Protein AF-A0A1M6U2Y5-F1 (afdb_monomer_lite)

Sequence (137 aa):
MFKTLSLIFTLLLSSIVVNAQTSFKIESFETSLVTKKMLYDWFGKWDNIAQTDDDDTALVWTNRKVINEANETFTLIASSSETEEGLYGSVIVLTSKSQDALAFDSPYKEYLNEFLKTIARKKSNSKRFFREYQKIK

Structure (mmCIF, N/CA/C/O backbone):
data_AF-A0A1M6U2Y5-F1
#
_entry.id   AF-A0A1M6U2Y5-F1
#
loop_
_atom_site.group_PDB
_atom_site.id
_atom_site.type_symbol
_atom_site.label_atom_id
_atom_site.label_alt_id
_atom_site.label_comp_id
_atom_site.label_asym_id
_atom_site.label_entity_id
_atom_site.label_seq_id
_atom_site.pdbx_PDB_ins_code
_atom_site.Cartn_x
_atom_site.Cartn_y
_atom_site.Cartn_z
_atom_site.occupancy
_atom_site.B_iso_or_equiv
_atom_site.auth_seq_id
_atom_site.auth_comp_id
_atom_site.auth_asym_id
_atom_site.auth_atom_id
_atom_site.pdbx_PDB_model_num
ATOM 1 N N . MET A 1 1 ? -8.143 -27.233 -9.232 1.00 37.56 1 MET A N 1
ATOM 2 C CA . MET A 1 1 ? -9.529 -26.839 -8.899 1.00 37.56 1 MET A CA 1
ATOM 3 C C . MET A 1 1 ? -9.495 -25.728 -7.840 1.00 37.56 1 MET A C 1
ATOM 5 O O . MET A 1 1 ? -9.764 -25.993 -6.685 1.00 37.56 1 MET A O 1
ATOM 9 N N . PHE A 1 2 ? -9.093 -24.501 -8.217 1.00 38.84 2 PHE A N 1
ATOM 10 C CA . PHE A 1 2 ? -8.978 -23.331 -7.310 1.00 38.84 2 PHE A CA 1
ATOM 11 C C . PHE A 1 2 ? -9.352 -21.997 -8.000 1.00 38.84 2 PHE A C 1
ATOM 13 O O . PHE A 1 2 ? -8.948 -20.928 -7.561 1.00 38.84 2 PHE A O 1
ATOM 20 N N . LYS A 1 3 ? -10.100 -22.026 -9.113 1.00 35.38 3 LYS A N 1
ATOM 21 C CA . LYS A 1 3 ? -10.384 -20.803 -9.892 1.00 35.38 3 LYS A CA 1
ATOM 22 C C . LYS A 1 3 ? -11.522 -19.942 -9.322 1.00 35.38 3 LYS A C 1
ATOM 24 O O . LYS A 1 3 ? -11.552 -18.746 -9.577 1.00 35.38 3 LYS A O 1
ATOM 29 N N . THR A 1 4 ? -12.428 -20.508 -8.526 1.00 34.06 4 THR A N 1
ATOM 30 C CA . THR A 1 4 ? -13.655 -19.814 -8.095 1.00 34.06 4 THR A CA 1
ATOM 31 C C . THR A 1 4 ? -13.441 -18.843 -6.931 1.00 34.06 4 THR A C 1
ATOM 33 O O . THR A 1 4 ? -14.026 -17.767 -6.934 1.00 34.06 4 THR A O 1
ATOM 36 N N . LEU A 1 5 ? -12.572 -19.175 -5.967 1.00 41.28 5 LEU A N 1
ATOM 37 C CA . LEU A 1 5 ? -12.296 -18.300 -4.815 1.00 41.28 5 LEU A CA 1
ATOM 38 C C . LEU A 1 5 ? -11.472 -17.065 -5.221 1.00 41.28 5 LEU A C 1
ATOM 40 O O . LEU A 1 5 ? -11.715 -15.966 -4.733 1.00 41.28 5 LEU A O 1
ATOM 44 N N . SER A 1 6 ? -10.543 -17.250 -6.166 1.00 51.69 6 SER A N 1
ATOM 45 C CA . SER A 1 6 ? -9.700 -16.177 -6.699 1.00 51.69 6 SER A CA 1
ATOM 46 C C . SER A 1 6 ? -10.520 -15.131 -7.448 1.00 51.69 6 SER A C 1
ATOM 48 O O . SER A 1 6 ? -10.314 -13.949 -7.226 1.00 51.69 6 SER A O 1
ATOM 50 N N . LEU A 1 7 ? -11.469 -15.546 -8.295 1.00 50.59 7 LEU A N 1
ATOM 51 C CA . LEU A 1 7 ? -12.248 -14.612 -9.110 1.00 50.59 7 LEU A CA 1
ATOM 52 C C . LEU A 1 7 ? -13.193 -13.748 -8.260 1.00 50.59 7 LEU A C 1
ATOM 54 O O . LEU A 1 7 ? -13.321 -12.554 -8.508 1.00 50.59 7 LEU A O 1
ATOM 58 N N . ILE A 1 8 ? -13.816 -14.336 -7.230 1.00 53.97 8 ILE A N 1
ATOM 59 C CA . ILE A 1 8 ? -14.679 -13.603 -6.291 1.00 53.97 8 ILE A CA 1
ATOM 60 C C . ILE A 1 8 ? -13.857 -12.591 -5.495 1.00 53.97 8 ILE A C 1
ATOM 62 O O . ILE A 1 8 ? -14.282 -11.451 -5.357 1.00 53.97 8 ILE A O 1
ATOM 66 N N . PHE A 1 9 ? -12.673 -12.977 -5.011 1.00 54.72 9 PHE A N 1
ATOM 67 C CA . PHE A 1 9 ? -11.787 -12.056 -4.304 1.00 54.72 9 PHE A CA 1
ATOM 68 C C . PHE A 1 9 ? -11.313 -10.917 -5.214 1.00 54.72 9 PHE A C 1
ATOM 70 O O . PHE A 1 9 ? -11.339 -9.767 -4.796 1.00 54.72 9 PHE A O 1
ATOM 77 N N . THR A 1 10 ? -10.961 -11.206 -6.470 1.00 53.66 10 THR A N 1
ATOM 78 C CA . THR A 1 10 ? -10.583 -10.183 -7.455 1.00 53.66 10 THR A CA 1
ATOM 79 C C . THR A 1 10 ? -11.733 -9.220 -7.759 1.00 53.66 10 THR A C 1
ATOM 81 O O . THR A 1 10 ? -11.507 -8.017 -7.766 1.00 53.66 10 THR A O 1
ATOM 84 N N . LEU A 1 11 ? -12.964 -9.712 -7.943 1.00 54.06 11 LEU A N 1
ATOM 85 C CA . LEU A 1 11 ? -14.155 -8.876 -8.167 1.00 54.06 11 LEU A CA 1
ATOM 86 C C . LEU A 1 11 ? -14.543 -8.050 -6.930 1.00 54.06 11 LEU A C 1
ATOM 88 O O . LEU A 1 11 ? -14.978 -6.903 -7.038 1.00 54.06 11 LEU A O 1
ATOM 92 N N . LEU A 1 12 ? -14.390 -8.628 -5.738 1.00 56.56 12 LEU A N 1
ATOM 93 C CA . LEU A 1 12 ? -14.609 -7.919 -4.482 1.00 56.56 12 LEU A CA 1
ATOM 94 C C . LEU A 1 12 ? -13.567 -6.810 -4.326 1.00 56.56 12 LEU A C 1
ATOM 96 O O . LEU A 1 12 ? -13.900 -5.681 -4.000 1.00 56.56 12 LEU A O 1
ATOM 100 N N . LEU A 1 13 ? -12.304 -7.105 -4.616 1.00 58.47 13 LEU A N 1
ATOM 101 C CA . LEU A 1 13 ? -11.233 -6.136 -4.493 1.00 58.47 13 LEU A CA 1
ATOM 102 C C . LEU A 1 13 ? -11.328 -5.037 -5.557 1.00 58.47 13 LEU A C 1
ATOM 104 O O . LEU A 1 13 ? -11.098 -3.883 -5.224 1.00 58.47 13 LEU A O 1
ATOM 108 N N . SER A 1 14 ? -11.720 -5.353 -6.795 1.00 59.12 14 SER A N 1
ATOM 109 C CA . SER A 1 14 ? -11.941 -4.335 -7.827 1.00 59.12 14 SER A CA 1
ATOM 110 C C . SER A 1 14 ? -13.093 -3.402 -7.451 1.00 59.12 14 SER A C 1
ATOM 112 O O . SER A 1 14 ? -12.919 -2.189 -7.472 1.00 59.12 14 SER A O 1
ATOM 114 N N . SER A 1 15 ? -14.228 -3.935 -6.988 1.00 55.53 15 SER A N 1
ATOM 115 C CA . SER A 1 15 ? -15.341 -3.110 -6.489 1.00 55.5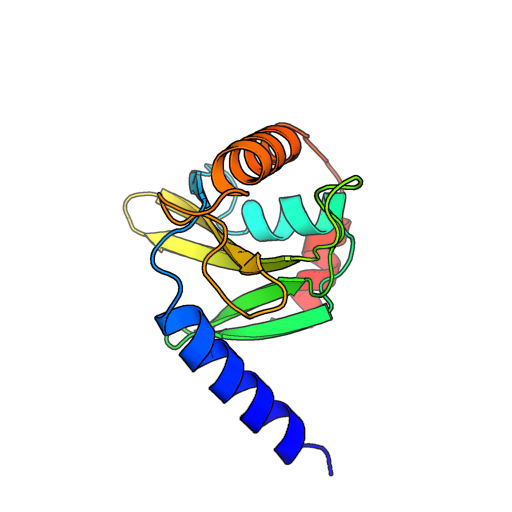3 15 SER A CA 1
ATOM 116 C C . SER A 1 15 ? -14.984 -2.305 -5.232 1.00 55.53 15 SER A C 1
ATOM 118 O O . SER A 1 15 ? -15.456 -1.183 -5.064 1.00 55.53 15 SER A O 1
ATOM 120 N N . ILE A 1 16 ? -14.112 -2.822 -4.365 1.00 57.06 16 ILE A N 1
ATOM 121 C CA . ILE A 1 16 ? -13.601 -2.097 -3.195 1.00 57.06 16 ILE A CA 1
ATOM 122 C C . ILE A 1 16 ? -12.628 -0.979 -3.606 1.00 57.06 16 ILE A C 1
ATOM 124 O O . ILE A 1 16 ? -12.731 0.128 -3.084 1.00 57.06 16 ILE A O 1
ATOM 128 N N . VAL A 1 17 ? -11.720 -1.226 -4.557 1.00 57.34 17 VAL A N 1
ATOM 129 C CA . VAL A 1 17 ? -10.807 -0.202 -5.100 1.00 57.34 17 VAL A CA 1
ATOM 130 C C . VAL A 1 17 ? -11.594 0.910 -5.794 1.00 57.34 17 VAL A C 1
ATOM 132 O O . VAL A 1 17 ? -11.255 2.074 -5.616 1.00 57.34 17 VAL A O 1
ATOM 135 N N . VAL A 1 18 ? -12.694 0.587 -6.483 1.00 55.47 18 VAL A N 1
ATOM 136 C CA . VAL A 1 18 ? -13.615 1.581 -7.071 1.00 55.47 18 VAL A CA 1
ATOM 137 C C . VAL A 1 18 ? -14.230 2.513 -6.012 1.00 55.47 18 VAL A C 1
ATOM 139 O O . VAL A 1 18 ? -14.547 3.658 -6.322 1.00 55.47 18 VAL A O 1
ATOM 142 N N . ASN A 1 19 ? -14.366 2.071 -4.757 1.00 53.97 19 ASN A N 1
ATOM 143 C CA . ASN A 1 19 ? -14.894 2.899 -3.667 1.00 53.97 19 ASN A CA 1
ATOM 144 C C . ASN A 1 19 ? -13.820 3.707 -2.920 1.00 53.97 19 ASN A C 1
ATOM 146 O O . ASN A 1 19 ? -14.168 4.603 -2.147 1.00 53.97 19 ASN A O 1
ATOM 150 N N . ALA A 1 20 ? -12.534 3.409 -3.121 1.00 65.50 20 ALA A N 1
ATOM 151 C CA . ALA A 1 20 ? -11.449 4.198 -2.556 1.00 65.50 20 ALA A CA 1
ATOM 152 C C . ALA A 1 20 ? -11.275 5.482 -3.370 1.00 65.50 20 ALA A C 1
ATOM 154 O O . ALA A 1 20 ? -10.896 5.454 -4.539 1.00 65.50 20 ALA A O 1
ATOM 155 N N . GLN A 1 21 ? -11.552 6.621 -2.745 1.00 77.12 21 GLN A N 1
ATOM 156 C CA . GLN A 1 21 ? -11.513 7.920 -3.419 1.00 77.12 21 GLN A CA 1
ATOM 157 C C . GLN A 1 21 ? -10.163 8.612 -3.226 1.00 77.12 21 GLN A C 1
ATOM 159 O O . GLN A 1 21 ? -9.809 9.522 -3.977 1.00 77.12 21 GLN A O 1
ATOM 164 N N . THR A 1 22 ? -9.392 8.185 -2.225 1.00 92.06 22 THR A N 1
ATOM 165 C CA . THR A 1 22 ? -8.121 8.797 -1.860 1.00 92.06 22 THR A CA 1
ATOM 166 C C . THR A 1 22 ? -6.974 7.790 -1.839 1.00 92.06 22 THR A C 1
ATOM 168 O O . THR A 1 22 ? -7.131 6.603 -1.558 1.00 92.06 22 THR A O 1
ATOM 171 N N . SER A 1 23 ? -5.780 8.278 -2.174 1.00 92.88 23 SER A N 1
ATOM 172 C CA . SER A 1 23 ? -4.543 7.501 -2.138 1.00 92.88 23 SER A CA 1
ATOM 173 C C . SER A 1 23 ? -3.380 8.368 -1.678 1.00 92.88 23 SER A C 1
ATOM 175 O O . SER A 1 23 ? -3.331 9.574 -1.929 1.00 92.88 23 SER A O 1
ATOM 177 N N . PHE A 1 24 ? -2.418 7.737 -1.015 1.00 96.38 24 PHE A N 1
ATOM 178 C CA . PHE A 1 24 ? -1.118 8.326 -0.740 1.00 96.38 24 PHE A CA 1
ATOM 179 C C . PHE A 1 24 ? -0.208 8.107 -1.949 1.00 96.38 24 PHE A C 1
ATOM 181 O O . PHE A 1 24 ? -0.026 6.965 -2.369 1.00 96.38 24 PHE A O 1
ATOM 188 N N . LYS A 1 25 ? 0.362 9.176 -2.512 1.00 94.94 25 LYS A N 1
ATOM 189 C CA . LYS A 1 25 ? 1.176 9.120 -3.735 1.00 94.94 25 LYS A CA 1
ATOM 190 C C . LYS A 1 25 ? 2.605 9.582 -3.474 1.00 94.94 25 LYS A C 1
ATOM 192 O O . LYS A 1 25 ? 2.825 10.540 -2.735 1.00 94.94 25 LYS A O 1
ATOM 197 N N . ILE A 1 26 ? 3.561 8.905 -4.101 1.00 94.50 26 ILE A N 1
ATOM 198 C CA . ILE A 1 26 ? 4.984 9.244 -4.071 1.00 94.50 26 ILE A CA 1
ATOM 199 C C . ILE A 1 26 ? 5.507 9.253 -5.503 1.00 94.50 26 ILE A C 1
ATOM 201 O O . ILE A 1 26 ? 5.369 8.257 -6.211 1.00 94.50 26 ILE A O 1
ATOM 205 N N . GLU A 1 27 ? 6.152 10.346 -5.892 1.00 94.19 27 GLU A N 1
ATOM 206 C CA . GLU A 1 27 ? 6.984 10.410 -7.092 1.00 94.19 27 GLU A CA 1
ATOM 207 C C . GLU A 1 27 ? 8.369 9.808 -6.818 1.00 94.19 27 GLU A C 1
ATOM 209 O O . GLU A 1 27 ? 8.957 10.011 -5.751 1.00 94.19 27 GLU A O 1
ATOM 214 N N . SER A 1 28 ? 8.904 9.061 -7.779 1.00 92.12 28 SER A N 1
ATOM 215 C CA . SER A 1 28 ? 10.232 8.464 -7.714 1.00 92.12 28 SER A CA 1
ATOM 216 C C . SER A 1 28 ? 11.004 8.702 -9.004 1.00 92.12 28 SER A C 1
ATOM 218 O O . SER A 1 28 ? 10.476 8.548 -10.096 1.00 92.12 28 SER A O 1
ATOM 220 N N . PHE A 1 29 ? 12.299 8.976 -8.871 1.00 89.62 29 PHE A N 1
ATOM 221 C CA . PHE A 1 29 ? 13.217 9.059 -10.008 1.00 89.62 29 PHE A CA 1
ATOM 222 C C . PHE A 1 29 ? 13.857 7.708 -10.367 1.00 89.62 29 PHE A C 1
ATOM 224 O O . PHE A 1 29 ? 14.557 7.610 -11.369 1.00 89.62 29 PHE A O 1
ATOM 231 N N . GLU A 1 30 ? 13.660 6.669 -9.545 1.00 89.25 30 GLU A N 1
ATOM 232 C CA . GLU A 1 30 ? 14.315 5.365 -9.723 1.00 89.25 30 GLU A CA 1
ATOM 233 C C . GLU A 1 30 ? 13.350 4.275 -10.200 1.00 89.25 30 GLU A C 1
ATOM 235 O O . GLU A 1 30 ? 13.724 3.435 -11.017 1.00 89.25 30 GLU A O 1
ATOM 240 N N . THR A 1 31 ? 12.128 4.227 -9.656 1.00 91.38 31 THR A N 1
ATOM 241 C CA . THR A 1 31 ? 11.156 3.174 -9.985 1.00 91.38 31 THR A CA 1
ATOM 242 C C . THR A 1 31 ? 9.729 3.525 -9.556 1.00 91.38 31 THR A C 1
ATOM 244 O O . THR A 1 31 ? 9.497 3.993 -8.442 1.00 91.38 31 THR A O 1
ATOM 247 N N . SER A 1 32 ? 8.744 3.181 -10.388 1.00 93.44 32 SER A N 1
ATOM 248 C CA . SER A 1 32 ? 7.311 3.249 -10.052 1.00 93.44 32 SER A CA 1
ATOM 249 C C . SER A 1 32 ? 6.895 2.258 -8.955 1.00 93.44 32 SER A C 1
ATOM 251 O O . SER A 1 32 ? 5.838 2.384 -8.335 1.00 93.44 32 SER A O 1
ATOM 253 N N . LEU A 1 33 ? 7.748 1.275 -8.641 1.00 94.44 33 LEU A N 1
ATOM 254 C CA . LEU A 1 33 ? 7.518 0.273 -7.596 1.00 94.44 33 LEU A CA 1
ATOM 255 C C . LEU A 1 33 ? 7.823 0.802 -6.180 1.00 94.44 33 LEU A C 1
ATOM 257 O O . LEU A 1 33 ? 7.876 0.016 -5.231 1.00 94.44 33 LEU A O 1
ATOM 261 N N . VAL A 1 34 ? 8.054 2.109 -6.011 1.00 94.88 34 VAL A N 1
ATOM 262 C CA . VAL A 1 34 ? 8.509 2.715 -4.749 1.00 94.88 34 VAL A CA 1
ATOM 263 C C . VAL A 1 34 ? 7.595 2.391 -3.559 1.00 94.88 34 VAL A C 1
ATOM 265 O O . VAL A 1 34 ? 8.091 1.984 -2.507 1.00 94.88 34 VAL A O 1
ATOM 268 N N . THR A 1 35 ? 6.270 2.475 -3.714 1.00 96.19 35 THR A N 1
ATOM 269 C CA . THR A 1 35 ? 5.311 2.181 -2.632 1.00 96.19 35 THR A CA 1
ATOM 270 C C . THR A 1 35 ? 5.201 0.685 -2.349 1.00 96.19 35 THR A C 1
ATOM 272 O O . THR A 1 35 ? 5.188 0.281 -1.185 1.00 96.19 35 THR A O 1
ATOM 275 N N . LYS A 1 36 ? 5.218 -0.151 -3.395 1.00 96.00 36 LYS A N 1
ATOM 276 C CA . LYS A 1 36 ? 5.273 -1.619 -3.292 1.00 96.00 36 LYS A CA 1
ATOM 277 C C . LYS A 1 36 ? 6.505 -2.062 -2.489 1.00 96.00 36 LYS A C 1
ATOM 279 O O . LYS A 1 36 ? 6.390 -2.853 -1.552 1.00 96.00 36 LYS A O 1
ATOM 284 N N . LYS A 1 37 ? 7.676 -1.497 -2.802 1.00 96.25 37 LYS A N 1
ATOM 285 C CA . LYS A 1 37 ? 8.934 -1.767 -2.093 1.00 96.25 37 LYS A CA 1
ATOM 286 C C . LYS A 1 37 ? 8.899 -1.278 -0.648 1.00 96.25 37 LYS A C 1
ATOM 288 O O . LYS A 1 37 ? 9.292 -2.019 0.246 1.00 96.25 37 LYS A O 1
ATOM 293 N N . MET A 1 38 ? 8.432 -0.054 -0.422 1.00 96.12 38 MET A N 1
ATOM 294 C CA . MET A 1 38 ? 8.314 0.548 0.908 1.00 96.12 38 MET A CA 1
ATOM 295 C C . MET A 1 38 ? 7.454 -0.309 1.847 1.00 96.12 38 MET A C 1
ATOM 297 O O . MET A 1 38 ? 7.871 -0.600 2.967 1.00 96.12 38 MET A O 1
ATOM 301 N N . LEU A 1 39 ? 6.281 -0.759 1.386 1.00 97.81 39 LEU A N 1
ATOM 302 C CA . LEU A 1 39 ? 5.419 -1.644 2.171 1.00 97.81 39 LEU A CA 1
ATOM 303 C C . LEU A 1 39 ? 6.045 -3.024 2.376 1.00 97.81 39 LEU A C 1
ATOM 305 O O . LEU A 1 39 ? 5.934 -3.571 3.470 1.00 97.81 39 LEU A O 1
ATOM 309 N N . TYR A 1 40 ? 6.755 -3.561 1.380 1.00 97.62 40 TYR A N 1
ATOM 310 C CA . TYR A 1 40 ? 7.487 -4.817 1.536 1.00 97.62 40 TYR A CA 1
ATOM 311 C C . TYR A 1 40 ? 8.595 -4.725 2.590 1.00 97.62 40 TYR A C 1
ATOM 313 O O . TYR A 1 40 ? 8.748 -5.620 3.416 1.00 97.62 40 TYR A O 1
ATOM 321 N N . ASP A 1 41 ? 9.386 -3.654 2.572 1.00 96.44 41 ASP A N 1
ATOM 322 C CA . ASP A 1 41 ? 10.474 -3.467 3.531 1.00 96.44 41 ASP A CA 1
ATOM 323 C C . ASP A 1 41 ? 9.946 -3.316 4.969 1.00 96.44 41 ASP A C 1
ATOM 325 O O . ASP A 1 41 ? 10.648 -3.671 5.915 1.00 96.44 41 ASP A O 1
ATOM 329 N N . TRP A 1 42 ? 8.710 -2.830 5.135 1.00 97.19 42 TRP A N 1
ATOM 330 C CA . TRP A 1 42 ? 8.076 -2.668 6.442 1.00 97.19 42 TRP A CA 1
ATOM 331 C C . TRP A 1 42 ? 7.305 -3.907 6.919 1.00 97.19 42 TRP A C 1
ATOM 333 O O . TRP A 1 42 ? 7.517 -4.377 8.034 1.00 97.19 42 TRP A O 1
ATOM 343 N N . PHE A 1 43 ? 6.399 -4.433 6.094 1.00 97.25 43 PHE A N 1
ATOM 344 C CA . PHE A 1 43 ? 5.484 -5.522 6.456 1.00 97.25 43 PHE A CA 1
ATOM 345 C C . PHE A 1 43 ? 5.937 -6.901 5.966 1.00 97.25 43 PHE A C 1
ATOM 347 O O . PHE A 1 43 ? 5.338 -7.907 6.340 1.00 97.25 43 PHE A O 1
ATOM 354 N N . GLY A 1 44 ? 6.969 -6.974 5.129 1.00 97.12 44 GLY A N 1
ATOM 355 C CA . GLY A 1 44 ? 7.352 -8.198 4.436 1.00 97.12 44 GLY A CA 1
ATOM 356 C C . GLY A 1 44 ? 6.494 -8.467 3.200 1.00 97.12 44 GLY A C 1
ATOM 357 O O . GLY A 1 44 ? 5.872 -7.569 2.630 1.00 97.12 44 GLY A O 1
ATOM 358 N N . LYS A 1 45 ? 6.484 -9.723 2.749 1.00 97.50 45 LYS A N 1
ATOM 359 C CA . LYS A 1 45 ? 5.773 -10.129 1.531 1.00 97.50 45 LYS A CA 1
ATOM 360 C C . LYS A 1 45 ? 4.269 -9.843 1.650 1.00 97.50 45 LYS A C 1
ATOM 362 O O . LYS A 1 45 ? 3.685 -10.023 2.715 1.00 97.50 45 LYS A O 1
ATOM 367 N N . TRP A 1 46 ? 3.676 -9.363 0.560 1.00 97.69 46 TRP A N 1
ATOM 368 C CA . TRP A 1 46 ? 2.230 -9.158 0.439 1.00 97.69 46 TRP A CA 1
ATOM 369 C C . TRP A 1 46 ? 1.474 -10.480 0.610 1.00 97.69 46 TRP A C 1
ATOM 371 O O . TRP A 1 46 ? 2.027 -11.557 0.372 1.00 97.69 46 TRP A O 1
ATOM 381 N N . ASP A 1 47 ? 0.202 -10.389 0.994 1.00 97.00 47 ASP A N 1
ATOM 382 C CA . ASP A 1 47 ? -0.657 -11.560 1.185 1.00 97.00 47 ASP A CA 1
ATOM 383 C C . ASP A 1 47 ? -1.340 -11.964 -0.126 1.00 97.00 47 ASP A C 1
ATOM 385 O O . ASP A 1 47 ? -1.511 -13.148 -0.397 1.00 97.00 47 ASP A O 1
ATOM 389 N N . ASN A 1 48 ? -1.719 -10.976 -0.945 1.00 93.62 48 ASN A N 1
ATOM 390 C CA . ASN A 1 48 ? -2.431 -11.182 -2.204 1.00 93.62 48 ASN A CA 1
ATOM 391 C C . ASN A 1 48 ? -1.941 -10.224 -3.296 1.00 93.62 48 ASN A C 1
ATOM 393 O O . ASN A 1 48 ? -1.271 -9.225 -3.023 1.00 93.62 48 ASN A O 1
ATOM 397 N N . ILE A 1 49 ? -2.306 -10.540 -4.536 1.00 91.62 49 ILE A N 1
ATOM 398 C CA . ILE A 1 49 ? -2.114 -9.679 -5.703 1.00 91.62 49 ILE A CA 1
ATOM 399 C C . ILE A 1 49 ? -3.471 -9.319 -6.301 1.00 91.62 49 ILE A C 1
ATOM 401 O O . ILE A 1 49 ? -4.424 -10.095 -6.203 1.00 91.62 49 ILE A O 1
ATOM 405 N N . ALA A 1 50 ? -3.539 -8.157 -6.933 1.00 85.06 50 ALA A N 1
ATOM 406 C CA . ALA A 1 50 ? -4.693 -7.700 -7.683 1.00 85.06 50 ALA A CA 1
ATOM 407 C C . ALA A 1 50 ? -4.234 -7.241 -9.060 1.00 85.06 50 ALA A C 1
ATOM 409 O O . ALA A 1 50 ? -3.279 -6.476 -9.150 1.00 85.06 50 ALA A O 1
ATOM 410 N N . GLN A 1 51 ? -4.902 -7.710 -10.109 1.00 76.94 51 GLN A N 1
ATOM 411 C CA . GLN A 1 51 ? -4.686 -7.177 -11.448 1.00 76.94 51 GLN A CA 1
ATOM 412 C C . GLN A 1 51 ? -5.592 -5.967 -11.639 1.00 76.94 51 GLN A C 1
ATOM 414 O O . GLN A 1 51 ? -6.777 -6.031 -11.297 1.00 76.94 51 GLN A O 1
ATOM 419 N N . THR A 1 52 ? -5.025 -4.871 -12.130 1.00 66.69 52 THR A N 1
ATOM 420 C CA . THR A 1 52 ? -5.793 -3.728 -12.625 1.00 66.69 52 THR A CA 1
ATOM 421 C C . THR A 1 52 ? -6.020 -3.874 -14.128 1.00 66.69 52 THR A C 1
ATOM 423 O O . THR A 1 52 ? -5.363 -4.679 -14.788 1.00 66.69 52 THR A O 1
ATOM 426 N N . ASP A 1 53 ? -6.960 -3.102 -14.675 1.00 59.84 53 ASP A N 1
ATOM 427 C CA . ASP A 1 53 ? -7.295 -3.145 -16.106 1.00 59.84 53 ASP A CA 1
ATOM 428 C C . ASP A 1 53 ? -6.112 -2.741 -17.015 1.00 59.84 53 ASP A C 1
ATOM 430 O O . ASP A 1 53 ? -6.077 -3.126 -18.182 1.00 59.84 53 ASP A O 1
ATOM 434 N N . ASP A 1 54 ? -5.111 -2.048 -16.462 1.00 61.12 54 ASP A N 1
ATOM 435 C CA . ASP A 1 54 ? -3.881 -1.630 -17.150 1.00 61.12 54 ASP A CA 1
ATOM 436 C C . ASP A 1 54 ? -2.738 -2.665 -17.052 1.00 61.12 54 ASP A C 1
ATOM 438 O O . ASP A 1 54 ? -1.580 -2.339 -17.314 1.00 61.12 54 ASP A O 1
ATOM 442 N N . ASP A 1 55 ? -3.037 -3.902 -16.636 1.00 57.06 55 ASP A N 1
ATOM 443 C CA . ASP A 1 55 ? -2.058 -4.988 -16.443 1.00 57.06 55 ASP A CA 1
ATOM 444 C C . ASP A 1 55 ? -0.968 -4.650 -15.392 1.00 57.06 55 ASP A C 1
ATOM 446 O O . ASP A 1 55 ? 0.090 -5.285 -15.325 1.00 57.06 55 ASP A O 1
ATOM 450 N N . ASP A 1 56 ? -1.221 -3.653 -14.525 1.00 75.19 56 ASP A N 1
ATOM 451 C CA . ASP A 1 56 ? -0.384 -3.396 -13.354 1.00 75.19 56 ASP A CA 1
ATOM 452 C C . ASP A 1 56 ? -0.808 -4.307 -12.200 1.00 75.19 56 ASP A C 1
ATOM 454 O O . ASP A 1 56 ? -1.946 -4.317 -11.721 1.00 75.19 56 ASP A O 1
ATOM 458 N N . THR A 1 57 ? 0.159 -5.068 -11.700 1.00 88.50 57 THR A N 1
ATOM 459 C CA . THR A 1 57 ? -0.048 -5.918 -10.534 1.0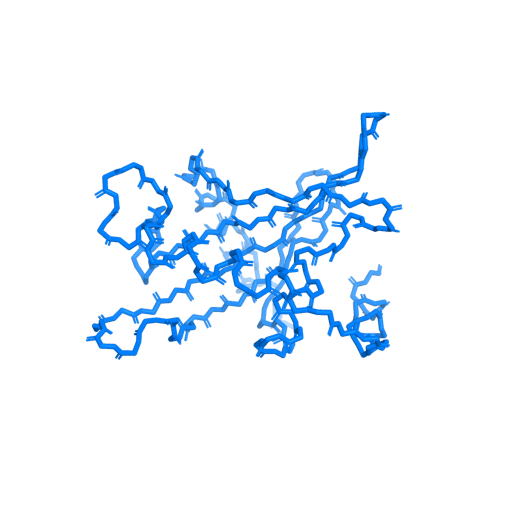0 88.50 57 THR A CA 1
ATOM 460 C C . THR A 1 57 ? 0.044 -5.077 -9.267 1.00 88.50 57 THR A C 1
ATOM 462 O O . THR A 1 57 ? 1.137 -4.732 -8.798 1.00 88.50 57 THR A O 1
ATOM 465 N N . ALA A 1 58 ? -1.104 -4.785 -8.666 1.00 92.38 58 ALA A N 1
ATOM 466 C CA . ALA A 1 58 ? -1.176 -4.214 -7.333 1.00 92.38 58 ALA A CA 1
ATOM 467 C C . ALA A 1 58 ? -0.906 -5.282 -6.260 1.00 92.38 58 ALA A C 1
ATOM 469 O O . ALA A 1 58 ? -1.293 -6.449 -6.374 1.00 92.38 58 ALA A O 1
ATOM 470 N N . LEU A 1 59 ? -0.223 -4.875 -5.191 1.00 95.50 59 LEU A N 1
ATOM 471 C CA . LEU A 1 59 ? 0.170 -5.746 -4.082 1.00 95.50 59 LEU A CA 1
ATOM 472 C C . LEU A 1 59 ? -0.657 -5.421 -2.844 1.00 95.50 59 LEU A C 1
ATOM 474 O O . LEU A 1 59 ? -0.830 -4.249 -2.511 1.00 95.50 59 LEU A O 1
ATOM 478 N N . VAL A 1 60 ? -1.147 -6.454 -2.158 1.00 96.62 60 VAL A N 1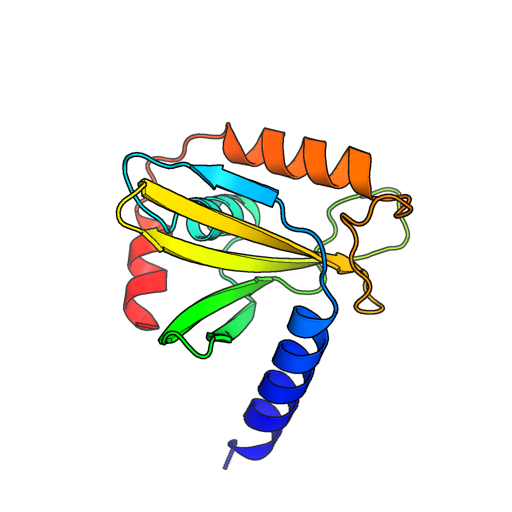
ATOM 479 C CA . VAL A 1 60 ? -2.148 -6.313 -1.096 1.00 96.62 60 VAL A CA 1
ATOM 480 C C . VAL A 1 60 ? -1.637 -6.898 0.217 1.00 96.62 60 VAL A C 1
ATOM 482 O O . VAL A 1 60 ? -1.328 -8.087 0.310 1.00 96.62 60 VAL A O 1
ATOM 485 N N . TRP A 1 61 ? -1.609 -6.070 1.258 1.00 98.19 61 TRP A N 1
ATOM 486 C CA . TRP A 1 61 ? -1.347 -6.461 2.643 1.00 98.19 61 TRP A CA 1
ATOM 487 C C . TRP A 1 61 ? -2.635 -6.314 3.444 1.00 98.19 61 TRP A C 1
ATOM 489 O O . TRP A 1 61 ? -3.135 -5.208 3.606 1.00 98.19 61 TRP A O 1
ATOM 499 N N . THR A 1 62 ? -3.157 -7.416 3.958 1.00 97.06 62 THR A N 1
ATOM 500 C CA . THR A 1 62 ? -4.411 -7.492 4.713 1.00 97.06 62 THR A CA 1
ATOM 501 C C . THR A 1 62 ? -4.154 -7.564 6.217 1.00 97.06 62 THR A C 1
ATOM 503 O O . THR A 1 62 ? -3.083 -7.984 6.666 1.00 97.06 62 THR A O 1
ATOM 506 N N . ASN A 1 63 ? -5.151 -7.162 7.011 1.00 96.88 63 ASN A N 1
ATOM 507 C CA . ASN A 1 63 ? -5.163 -7.305 8.471 1.00 96.88 63 ASN A CA 1
ATOM 508 C C . ASN A 1 63 ? -3.920 -6.716 9.171 1.00 96.88 63 ASN A C 1
ATOM 510 O O . ASN A 1 63 ? -3.417 -7.269 10.152 1.00 96.88 63 ASN A O 1
ATOM 514 N N . ARG A 1 64 ? -3.384 -5.595 8.670 1.00 98.00 64 ARG A N 1
ATOM 515 C CA . ARG A 1 64 ? -2.203 -4.951 9.258 1.00 98.00 64 ARG A CA 1
ATOM 516 C C . ARG A 1 64 ? -2.596 -4.088 10.447 1.00 98.00 64 ARG A C 1
ATOM 518 O O . ARG A 1 64 ? -3.395 -3.159 10.331 1.00 98.00 64 ARG A O 1
ATOM 525 N N . LYS A 1 65 ? -1.988 -4.376 11.598 1.00 96.81 65 LYS A N 1
ATOM 526 C CA . LYS A 1 65 ? -2.063 -3.531 12.789 1.00 96.81 65 LYS A CA 1
ATOM 527 C C . LYS A 1 65 ? -1.097 -2.357 12.629 1.00 96.81 65 LYS A C 1
ATOM 529 O O . LYS A 1 65 ? 0.089 -2.488 12.906 1.00 96.81 65 LYS A O 1
ATOM 534 N N . VAL A 1 66 ? -1.597 -1.244 12.096 1.00 96.75 66 VAL A N 1
ATOM 535 C CA . VAL A 1 66 ? -0.796 -0.020 11.894 1.00 96.75 66 VAL A CA 1
ATOM 536 C C . VAL A 1 66 ? -0.843 0.880 13.128 1.00 96.75 66 VAL A C 1
ATOM 538 O O . VAL A 1 66 ? 0.167 1.460 13.505 1.00 96.75 66 VAL A O 1
ATOM 541 N N . ILE A 1 67 ? -2.012 0.958 13.768 1.00 95.56 67 ILE A N 1
ATOM 542 C CA . ILE A 1 67 ? -2.261 1.735 14.984 1.00 95.56 67 ILE A CA 1
ATOM 543 C C . ILE A 1 67 ? -2.466 0.730 16.114 1.00 95.56 67 ILE A C 1
ATOM 545 O O . ILE A 1 67 ? -3.439 -0.027 16.089 1.00 95.56 67 ILE A O 1
ATOM 549 N N . ASN A 1 68 ? -1.540 0.668 17.069 1.00 90.38 68 ASN A N 1
ATOM 550 C CA . ASN A 1 68 ? -1.544 -0.379 18.095 1.00 90.38 68 ASN A CA 1
ATOM 551 C C . ASN A 1 68 ? -2.737 -0.246 19.049 1.00 90.38 68 ASN A C 1
ATOM 553 O O . ASN A 1 68 ? -3.339 -1.247 19.433 1.00 90.38 68 ASN A O 1
ATOM 557 N N . GLU A 1 69 ? -3.095 0.990 19.383 1.00 91.75 69 GLU A N 1
ATOM 558 C CA . GLU A 1 69 ? -4.106 1.345 20.376 1.00 91.75 69 GLU A CA 1
ATOM 559 C C . GLU A 1 69 ? -5.536 1.260 19.821 1.00 91.75 69 GLU A C 1
ATOM 561 O O . GLU A 1 69 ? -6.492 1.106 20.579 1.00 91.75 69 GLU A O 1
ATOM 566 N N . ALA A 1 70 ? -5.708 1.341 18.499 1.00 91.25 70 ALA A N 1
ATOM 567 C CA . ALA A 1 70 ? -7.021 1.237 17.873 1.00 91.25 70 ALA A CA 1
ATOM 568 C C . ALA A 1 70 ? -7.466 -0.227 17.818 1.00 91.25 70 ALA A C 1
ATOM 570 O O . ALA A 1 70 ? -6.679 -1.079 17.423 1.00 91.25 70 ALA A O 1
ATOM 571 N N . ASN A 1 71 ? -8.733 -0.551 18.091 1.00 95.19 71 ASN A N 1
ATOM 572 C CA . ASN A 1 71 ? -9.287 -1.879 17.783 1.00 95.19 71 ASN A CA 1
ATOM 573 C C . ASN A 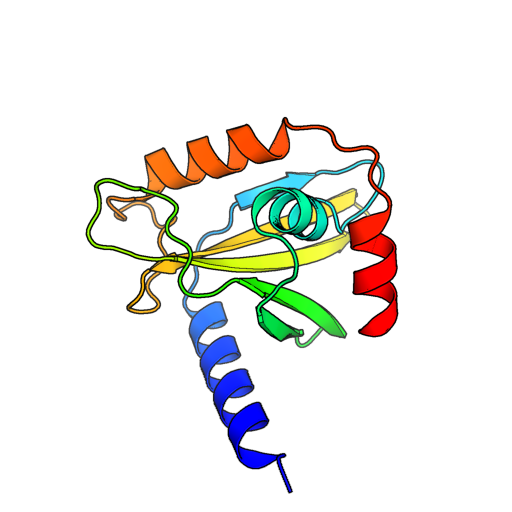1 71 ? -9.651 -2.006 16.290 1.00 95.19 71 ASN A C 1
ATOM 575 O O . ASN A 1 71 ? -10.790 -2.285 15.934 1.00 95.19 71 ASN A O 1
ATOM 579 N N . GLU A 1 72 ? -8.683 -1.729 15.420 1.00 97.06 72 GLU A N 1
ATOM 580 C CA . GLU A 1 72 ? -8.834 -1.740 13.966 1.00 97.06 72 GLU A CA 1
ATOM 581 C C . GLU A 1 72 ? -7.621 -2.424 13.319 1.00 97.06 72 GLU A C 1
ATOM 583 O O . GLU A 1 72 ? -6.537 -2.504 13.915 1.00 97.06 72 GLU A O 1
ATOM 588 N N . THR A 1 73 ? -7.816 -2.939 12.108 1.00 98.06 73 THR A N 1
ATOM 589 C CA . THR A 1 73 ? -6.760 -3.397 11.204 1.00 98.06 73 THR A CA 1
ATOM 590 C C . THR A 1 73 ? -6.997 -2.831 9.814 1.00 98.06 73 THR A C 1
ATOM 592 O O . THR A 1 73 ? -8.123 -2.512 9.441 1.00 98.06 73 THR A O 1
ATOM 595 N N . PHE A 1 74 ? -5.926 -2.720 9.038 1.00 97.94 74 PHE A N 1
ATOM 596 C CA . PHE A 1 74 ? -5.979 -2.067 7.743 1.00 97.94 74 PHE A CA 1
ATOM 597 C C . PHE A 1 74 ? -5.572 -3.010 6.623 1.00 97.94 74 PHE A C 1
ATOM 599 O O . PHE A 1 74 ? -4.702 -3.871 6.791 1.00 97.94 74 PHE A O 1
ATOM 606 N N . THR A 1 75 ? -6.185 -2.800 5.465 1.00 97.62 75 THR A N 1
ATOM 607 C CA . THR A 1 75 ? -5.715 -3.350 4.199 1.00 97.62 75 THR A CA 1
ATOM 608 C C . THR A 1 75 ? -4.988 -2.255 3.435 1.00 97.62 75 THR A C 1
ATOM 610 O O . THR A 1 75 ? -5.539 -1.177 3.235 1.00 97.62 75 THR A O 1
ATOM 613 N N . LEU A 1 76 ? -3.748 -2.515 3.027 1.00 97.75 76 LEU A N 1
ATOM 614 C CA . LEU A 1 76 ? -2.933 -1.603 2.233 1.00 97.75 76 LEU A CA 1
ATOM 615 C C . LEU A 1 76 ? -2.748 -2.196 0.841 1.00 97.75 76 LEU A C 1
ATOM 617 O O . LEU A 1 76 ? -2.324 -3.345 0.709 1.00 97.75 76 LEU A O 1
ATOM 621 N N . ILE A 1 77 ? -3.054 -1.407 -0.181 1.00 95.62 77 ILE A N 1
ATOM 622 C CA . ILE A 1 77 ? -2.982 -1.809 -1.585 1.00 95.62 77 ILE A CA 1
ATOM 623 C C . ILE A 1 77 ? -2.021 -0.856 -2.280 1.00 95.62 77 ILE A C 1
ATOM 625 O O . ILE A 1 77 ? -2.287 0.343 -2.321 1.00 95.62 77 ILE A O 1
ATOM 629 N N . ALA A 1 78 ? -0.909 -1.370 -2.802 1.00 95.56 78 ALA A N 1
ATOM 630 C CA . ALA A 1 78 ? 0.074 -0.565 -3.518 1.00 95.56 78 ALA A CA 1
ATOM 631 C C . ALA A 1 78 ? 0.060 -0.847 -5.018 1.00 95.56 78 ALA A C 1
ATOM 633 O O . ALA A 1 78 ? 0.213 -1.996 -5.435 1.00 95.56 78 ALA A O 1
ATOM 634 N N . SER A 1 79 ? -0.041 0.219 -5.806 1.00 92.81 79 SER A N 1
ATOM 635 C CA . SER A 1 79 ? 0.023 0.206 -7.269 1.00 92.81 79 SER A CA 1
ATOM 636 C C . SER A 1 79 ? 1.125 1.132 -7.781 1.00 92.81 79 SER A C 1
ATOM 638 O O . SER A 1 79 ? 1.706 1.919 -7.022 1.00 92.81 79 SER A O 1
ATOM 640 N N . SER A 1 80 ? 1.423 1.006 -9.067 1.00 91.75 80 SER A N 1
ATOM 641 C CA . SER A 1 80 ? 2.452 1.748 -9.780 1.00 91.75 80 SER A CA 1
ATOM 642 C C . SER A 1 80 ? 1.839 2.453 -10.985 1.00 91.75 80 SER A C 1
ATOM 644 O O . SER A 1 80 ? 0.886 1.971 -11.585 1.00 91.75 80 SER A O 1
ATOM 646 N N . SER A 1 81 ? 2.373 3.617 -11.331 1.00 90.06 81 SER A N 1
ATOM 647 C CA . SER A 1 81 ? 1.986 4.358 -12.526 1.00 90.06 81 SER A CA 1
ATOM 648 C C . SER A 1 81 ? 3.239 4.926 -13.174 1.00 90.06 81 SER A C 1
ATOM 650 O O . SER A 1 81 ? 4.064 5.549 -12.505 1.00 90.06 81 SER A O 1
ATOM 652 N N . GLU A 1 82 ? 3.396 4.661 -14.464 1.00 89.88 82 GLU A N 1
ATOM 653 C CA . GLU A 1 82 ? 4.468 5.202 -15.295 1.00 89.88 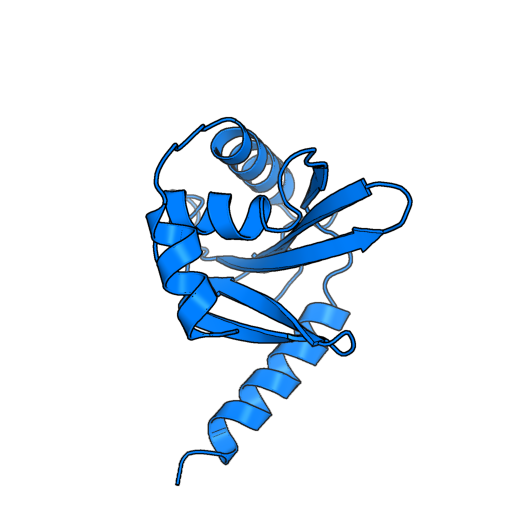82 GLU A CA 1
ATOM 654 C C . GLU A 1 82 ? 3.817 6.065 -16.368 1.00 89.88 82 GLU A C 1
ATOM 656 O O . GLU A 1 82 ? 3.003 5.579 -17.152 1.00 89.88 82 GLU A O 1
ATOM 661 N N . THR A 1 83 ? 4.132 7.355 -16.363 1.00 87.62 83 THR A N 1
ATOM 662 C CA . THR A 1 83 ? 3.621 8.326 -17.331 1.00 87.62 83 THR A CA 1
ATOM 663 C C . THR A 1 83 ? 4.786 9.107 -17.930 1.00 87.62 83 THR A C 1
ATOM 665 O O . THR A 1 83 ? 5.920 9.019 -17.457 1.00 87.62 83 THR A O 1
ATOM 668 N N . GLU A 1 84 ? 4.517 9.907 -18.962 1.00 87.31 84 GLU A N 1
ATOM 669 C CA . GLU A 1 84 ? 5.515 10.843 -19.500 1.00 87.31 84 GLU A CA 1
ATOM 670 C C . GLU A 1 84 ? 5.990 11.864 -18.451 1.00 87.31 84 GLU A C 1
ATOM 672 O O . GLU A 1 84 ? 7.104 12.374 -18.544 1.00 87.31 84 GLU A O 1
ATOM 677 N N . GLU A 1 85 ? 5.164 12.141 -17.438 1.00 86.88 85 GLU A N 1
ATOM 678 C CA . GLU A 1 85 ? 5.458 13.096 -16.366 1.00 86.88 85 GLU A CA 1
ATOM 679 C C . GLU A 1 85 ? 6.365 12.505 -15.279 1.00 86.88 85 GLU A C 1
ATOM 681 O O . GLU A 1 85 ? 7.051 13.256 -14.588 1.00 86.88 85 GLU A O 1
ATOM 686 N N . GLY A 1 86 ? 6.408 11.176 -15.132 1.00 91.69 86 GLY A N 1
ATOM 687 C CA . GLY A 1 86 ? 7.276 10.531 -14.155 1.00 91.69 86 GLY A CA 1
ATOM 688 C C . GLY A 1 86 ? 6.845 9.129 -13.735 1.00 91.69 86 GLY A C 1
ATOM 689 O O . GLY A 1 86 ? 5.945 8.505 -14.299 1.00 91.69 86 GLY A O 1
ATOM 690 N N . LEU A 1 87 ? 7.525 8.627 -12.703 1.00 94.06 87 LEU A N 1
ATOM 691 C CA . LEU A 1 87 ? 7.245 7.331 -12.095 1.00 94.06 87 LEU A CA 1
ATOM 692 C C . LEU A 1 87 ? 6.618 7.551 -10.723 1.00 94.06 87 LEU A C 1
ATOM 694 O O . LEU A 1 87 ? 7.208 8.181 -9.844 1.00 94.06 87 LEU A O 1
ATOM 698 N N . TYR A 1 88 ? 5.443 6.976 -10.512 1.00 93.94 88 TYR A N 1
ATOM 699 C CA . TYR A 1 88 ? 4.680 7.151 -9.289 1.00 93.94 88 TYR A CA 1
ATOM 700 C C . TYR A 1 88 ? 4.340 5.804 -8.667 1.00 93.94 88 TYR A C 1
ATOM 702 O O . TYR A 1 88 ? 3.979 4.844 -9.345 1.00 93.94 88 TYR A O 1
ATOM 710 N N . GLY A 1 89 ? 4.420 5.750 -7.343 1.00 94.50 89 GLY A N 1
ATOM 711 C CA . GLY A 1 89 ? 3.798 4.701 -6.549 1.00 94.50 89 GLY A CA 1
ATOM 712 C C . GLY A 1 89 ? 2.617 5.279 -5.785 1.00 94.50 89 GLY A C 1
ATOM 713 O O . GLY A 1 89 ? 2.691 6.400 -5.273 1.00 94.50 89 GLY A O 1
ATOM 714 N N . SER A 1 90 ? 1.540 4.509 -5.662 1.00 95.06 90 SER A N 1
ATOM 715 C CA . SER A 1 90 ? 0.403 4.889 -4.826 1.00 95.06 90 SER A CA 1
ATOM 716 C C . SER A 1 90 ? 0.069 3.819 -3.791 1.00 95.06 90 SER A C 1
ATOM 718 O O . SER A 1 90 ? 0.448 2.656 -3.952 1.00 95.06 90 SER A O 1
ATOM 720 N N . VAL A 1 91 ? -0.579 4.231 -2.701 1.00 96.62 91 VAL A N 1
ATOM 721 C CA . VAL A 1 91 ? -1.133 3.351 -1.670 1.00 96.62 91 VAL A CA 1
ATOM 722 C C . VAL A 1 91 ? -2.564 3.771 -1.366 1.00 96.62 91 VAL A C 1
ATOM 724 O O . VAL A 1 91 ? -2.809 4.909 -0.967 1.00 96.62 91 VAL A O 1
ATOM 727 N N . ILE A 1 92 ? -3.491 2.832 -1.498 1.00 95.69 92 ILE A N 1
ATOM 728 C CA . ILE A 1 92 ? -4.835 2.913 -0.924 1.00 95.69 92 ILE A CA 1
ATOM 729 C C . ILE A 1 92 ? -4.806 2.208 0.431 1.00 95.69 92 ILE A C 1
ATOM 731 O O . ILE A 1 92 ? -4.168 1.160 0.577 1.00 95.69 92 ILE A O 1
ATOM 735 N N . VAL A 1 93 ? -5.495 2.772 1.424 1.00 97.06 93 VAL A N 1
ATOM 736 C CA . VAL A 1 93 ? -5.646 2.153 2.744 1.00 97.06 93 VAL A CA 1
ATOM 737 C C . VAL A 1 93 ? -7.120 2.025 3.073 1.00 97.06 93 VAL A C 1
ATOM 739 O O . VAL A 1 93 ? -7.871 2.990 2.977 1.00 97.06 93 VAL A O 1
ATOM 742 N N . LEU A 1 94 ? -7.518 0.832 3.492 1.00 96.12 94 LEU A N 1
ATOM 743 C CA . LEU A 1 94 ? -8.890 0.503 3.836 1.00 96.12 94 LEU A CA 1
ATOM 744 C C . LEU A 1 94 ? -8.976 0.034 5.282 1.00 96.12 94 LEU A C 1
ATOM 746 O O . LEU A 1 94 ? -8.072 -0.650 5.766 1.00 96.12 94 LEU A O 1
ATOM 750 N N . THR A 1 95 ? -10.075 0.356 5.954 1.00 96.12 95 THR A N 1
ATOM 751 C CA . THR A 1 95 ? -10.420 -0.218 7.263 1.00 96.12 95 THR A CA 1
ATOM 752 C C . THR A 1 95 ? -10.787 -1.701 7.135 1.00 96.12 95 THR A C 1
ATOM 754 O O . THR A 1 95 ? -10.983 -2.210 6.026 1.00 96.12 95 THR A O 1
ATOM 757 N N . SER A 1 96 ? -10.959 -2.414 8.253 1.00 95.25 96 SER A N 1
ATOM 758 C CA . SER A 1 96 ? -11.475 -3.796 8.239 1.00 95.25 96 SER A CA 1
ATOM 759 C C . SER A 1 96 ? -12.853 -3.926 7.583 1.00 95.25 96 SER A C 1
ATOM 761 O O . SER A 1 96 ? -13.204 -4.988 7.072 1.00 95.25 96 SER A O 1
ATOM 763 N N . LYS A 1 97 ? -13.624 -2.834 7.542 1.00 93.81 97 LYS A N 1
ATOM 764 C CA . LYS A 1 97 ? -14.927 -2.747 6.868 1.00 93.81 97 LYS A CA 1
ATOM 765 C C . LYS A 1 97 ? -14.824 -2.322 5.402 1.00 93.81 97 LYS A C 1
ATOM 767 O O . LYS A 1 97 ? -15.842 -2.008 4.796 1.00 93.81 97 LYS A O 1
ATOM 772 N N . SER A 1 98 ? -13.618 -2.314 4.832 1.00 92.38 98 SER A N 1
ATOM 773 C CA . SER A 1 98 ? -13.346 -1.909 3.445 1.00 92.38 98 SER A CA 1
ATOM 774 C C . SER A 1 98 ? -13.738 -0.460 3.127 1.00 92.38 98 SER A C 1
ATOM 776 O O . SER A 1 98 ? -14.078 -0.143 1.992 1.00 92.38 98 SER A O 1
ATOM 778 N N . GLN A 1 99 ? -13.698 0.427 4.126 1.00 94.31 99 GLN A N 1
ATOM 779 C CA . GLN A 1 99 ? -13.931 1.862 3.935 1.00 94.31 99 GLN A CA 1
ATOM 780 C C . GLN A 1 99 ? -12.603 2.577 3.692 1.00 94.31 99 GLN A C 1
ATOM 782 O O . GLN A 1 99 ? -11.597 2.194 4.291 1.00 94.31 99 GLN A O 1
ATOM 787 N N . ASP A 1 100 ? -12.604 3.620 2.860 1.00 95.00 100 ASP A N 1
ATOM 788 C CA . ASP A 1 100 ? -11.422 4.450 2.607 1.00 95.00 100 ASP A CA 1
ATOM 789 C C . ASP A 1 100 ? -10.923 5.093 3.911 1.00 95.00 100 ASP A C 1
ATOM 791 O O . ASP A 1 100 ? -11.560 5.975 4.489 1.00 95.00 100 ASP A O 1
ATOM 795 N N . ALA A 1 101 ? -9.766 4.635 4.388 1.00 96.44 101 ALA A N 1
ATOM 796 C CA . ALA A 1 101 ? -9.190 5.081 5.647 1.00 96.44 101 ALA A CA 1
ATOM 797 C C . ALA A 1 101 ? -8.405 6.398 5.514 1.00 96.44 101 ALA A C 1
ATOM 799 O O . ALA A 1 101 ? -8.026 6.977 6.537 1.00 96.44 101 ALA A O 1
ATOM 800 N N . LEU A 1 102 ? -8.163 6.880 4.290 1.00 96.69 102 LEU A N 1
ATOM 801 C CA . LEU A 1 102 ? -7.494 8.151 3.997 1.00 96.69 102 LEU A CA 1
ATOM 802 C C . LEU A 1 102 ? -8.480 9.268 3.597 1.00 96.69 102 LEU A C 1
ATOM 804 O O . LEU A 1 102 ? -8.061 10.425 3.440 1.00 96.69 102 LEU A O 1
ATOM 808 N N . ALA A 1 103 ? -9.776 8.949 3.499 1.00 95.62 103 ALA A N 1
ATOM 809 C CA . ALA A 1 103 ? -10.856 9.904 3.259 1.00 95.62 103 ALA A CA 1
ATOM 810 C C . ALA A 1 103 ? -10.856 11.047 4.287 1.00 95.62 103 ALA A C 1
ATOM 812 O O . ALA A 1 103 ? -10.419 10.883 5.424 1.00 95.62 103 ALA A O 1
ATOM 813 N N . PHE A 1 104 ? -11.326 12.233 3.882 1.00 93.06 104 PHE A N 1
ATOM 814 C CA . PHE A 1 104 ? -11.249 13.462 4.688 1.00 93.06 104 PHE A CA 1
ATOM 815 C C . PHE A 1 104 ? -11.863 13.340 6.089 1.00 93.06 104 PHE A C 1
ATOM 817 O O . PHE A 1 104 ? -11.303 13.884 7.035 1.00 93.06 104 PHE A O 1
ATOM 824 N N . ASP A 1 105 ? -12.968 12.616 6.210 1.00 92.44 105 ASP A N 1
ATOM 825 C CA . ASP A 1 105 ? -13.723 12.372 7.438 1.00 92.44 105 ASP A CA 1
ATOM 826 C C . ASP A 1 105 ? -13.275 11.111 8.199 1.00 92.44 105 ASP A C 1
ATOM 828 O O . ASP A 1 105 ? -13.795 10.822 9.278 1.00 92.44 105 ASP A O 1
ATOM 832 N N . SER A 1 106 ? -12.291 10.367 7.681 1.00 95.12 106 SER A N 1
ATOM 833 C CA . SER A 1 106 ? -11.755 9.195 8.368 1.00 95.12 106 SER A CA 1
ATOM 834 C C . SER A 1 106 ? -11.009 9.611 9.643 1.00 95.12 106 SER A C 1
ATOM 836 O O . SER A 1 106 ? -10.050 10.389 9.570 1.00 95.12 106 SER A O 1
ATOM 838 N N . PRO A 1 107 ? -11.333 9.016 10.808 1.00 95.94 107 PRO A N 1
ATOM 839 C CA . PRO A 1 107 ? -10.622 9.291 12.057 1.00 95.94 107 PRO A CA 1
ATOM 840 C C . PRO A 1 107 ? -9.173 8.777 12.039 1.00 95.94 107 PRO A C 1
ATOM 842 O O . PRO A 1 107 ? -8.381 9.122 12.911 1.00 95.94 107 PRO A O 1
ATOM 845 N N . TYR A 1 108 ? -8.810 7.943 11.059 1.00 97.12 108 TYR A N 1
ATOM 846 C CA . TYR A 1 108 ? -7.476 7.355 10.936 1.00 97.12 108 TYR A CA 1
ATOM 847 C C . TYR A 1 108 ? -6.555 8.142 10.001 1.00 97.12 108 TYR A C 1
ATOM 849 O O . TYR A 1 108 ? -5.348 7.886 9.979 1.00 97.12 108 TYR A O 1
ATOM 857 N N . LYS A 1 109 ? -7.103 9.086 9.224 1.00 96.00 109 LYS A N 1
ATOM 858 C CA . LYS A 1 109 ? -6.412 9.729 8.102 1.00 96.00 109 LYS A CA 1
ATOM 859 C C . LYS A 1 109 ? -5.073 10.336 8.499 1.00 96.00 109 LYS A C 1
ATOM 861 O O . LYS A 1 109 ? -4.081 10.123 7.802 1.00 96.00 109 LYS A O 1
ATOM 866 N N . GLU A 1 110 ? -5.047 11.131 9.564 1.00 96.62 110 GLU A N 1
ATOM 867 C CA . GLU A 1 110 ? -3.845 11.865 9.965 1.00 96.62 110 GLU A CA 1
ATOM 868 C C . GLU A 1 110 ? -2.725 10.900 10.363 1.00 96.62 110 GLU A C 1
ATOM 870 O O . GLU A 1 110 ? -1.634 10.949 9.793 1.00 96.62 110 GLU A O 1
ATOM 875 N N . TYR A 1 111 ? -3.031 9.942 11.241 1.00 97.69 111 TYR A N 1
ATOM 876 C CA . TYR A 1 111 ? -2.064 8.938 11.672 1.00 97.69 111 TYR A CA 1
ATOM 877 C C . TYR A 1 111 ? -1.555 8.095 10.500 1.00 97.69 111 TYR A C 1
ATOM 879 O O . TYR A 1 111 ? -0.352 7.887 10.365 1.00 97.69 111 TYR A O 1
ATOM 887 N N . LEU A 1 112 ? -2.449 7.607 9.634 1.00 98.06 112 LEU A N 1
ATOM 888 C CA . LEU A 1 112 ? -2.062 6.773 8.495 1.00 98.06 112 LEU A CA 1
ATOM 889 C C . LEU A 1 112 ? -1.195 7.542 7.494 1.00 98.06 112 LEU A C 1
ATOM 891 O O . LEU A 1 112 ? -0.218 6.987 6.992 1.00 98.06 112 LEU A O 1
ATOM 895 N N . ASN A 1 113 ? -1.494 8.818 7.237 1.00 97.50 113 ASN A N 1
ATOM 896 C CA . ASN A 1 113 ? -0.641 9.655 6.394 1.00 97.50 113 ASN A CA 1
ATOM 897 C C . ASN A 1 113 ? 0.746 9.850 7.010 1.00 97.50 113 ASN A C 1
ATOM 899 O O . ASN A 1 113 ? 1.745 9.704 6.308 1.00 97.50 113 ASN A O 1
ATOM 903 N N . GLU A 1 114 ? 0.835 10.144 8.308 1.00 97.69 114 GLU A N 1
ATOM 904 C CA . GLU A 1 114 ? 2.132 10.295 8.975 1.00 97.69 114 GLU A CA 1
ATOM 905 C C . GLU A 1 114 ? 2.911 8.978 9.047 1.00 97.69 114 GLU A C 1
ATOM 907 O O . GLU A 1 114 ? 4.126 8.965 8.827 1.00 97.69 114 GLU A O 1
ATOM 912 N N . PHE A 1 115 ? 2.227 7.852 9.248 1.00 97.75 115 PHE A N 1
ATOM 913 C CA . PHE A 1 115 ? 2.817 6.523 9.139 1.00 97.75 115 PHE A CA 1
ATOM 914 C C . PHE A 1 115 ? 3.415 6.297 7.744 1.00 97.75 115 PHE A C 1
ATOM 916 O O . PHE A 1 115 ? 4.605 5.993 7.632 1.00 97.75 115 PHE A O 1
ATOM 923 N N . LEU A 1 116 ? 2.635 6.512 6.678 1.00 97.88 116 LEU A N 1
ATOM 924 C CA . LEU A 1 116 ? 3.081 6.324 5.294 1.00 97.88 116 LEU A CA 1
ATOM 925 C C . LEU A 1 116 ? 4.258 7.245 4.940 1.00 97.88 116 LEU A C 1
ATOM 927 O O . LEU A 1 116 ? 5.259 6.777 4.396 1.00 97.88 116 LEU A O 1
ATOM 931 N N . LYS A 1 117 ? 4.210 8.526 5.331 1.00 96.62 117 LYS A N 1
ATOM 932 C CA . LYS A 1 117 ? 5.339 9.466 5.181 1.00 96.62 117 LYS A CA 1
ATOM 933 C C . LYS A 1 117 ?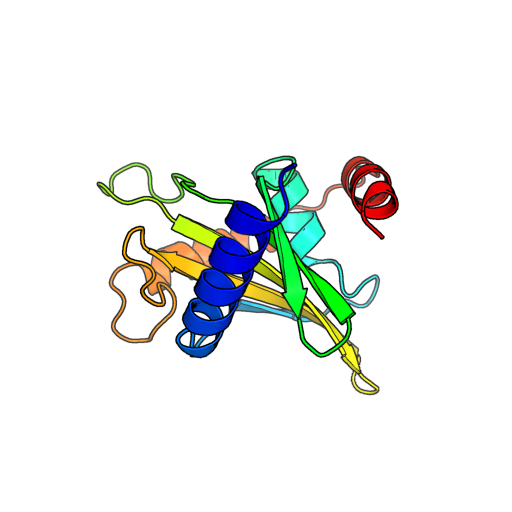 6.583 8.997 5.934 1.00 96.62 117 LYS A C 1
ATOM 935 O O . LYS A 1 117 ? 7.700 9.136 5.435 1.00 96.62 117 LYS A O 1
ATOM 940 N N . THR A 1 118 ? 6.409 8.457 7.138 1.00 96.25 118 THR A N 1
ATOM 941 C CA . THR A 1 118 ? 7.516 7.974 7.970 1.00 96.25 118 THR A CA 1
ATOM 942 C C . THR A 1 118 ? 8.213 6.788 7.319 1.00 96.25 118 THR A C 1
ATOM 944 O O . THR A 1 118 ? 9.442 6.777 7.222 1.00 96.25 118 THR A O 1
ATOM 947 N N . ILE A 1 119 ? 7.454 5.807 6.830 1.00 95.56 119 ILE A N 1
ATOM 948 C CA . ILE A 1 119 ? 8.042 4.625 6.192 1.00 95.56 119 ILE A CA 1
ATOM 949 C C . ILE A 1 119 ? 8.608 4.940 4.801 1.00 95.56 119 ILE A C 1
ATOM 951 O O . ILE A 1 119 ? 9.634 4.373 4.442 1.00 95.56 119 ILE A O 1
ATOM 955 N N . ALA A 1 120 ? 8.046 5.913 4.074 1.00 93.06 120 ALA A N 1
ATOM 956 C CA . ALA A 1 120 ? 8.577 6.389 2.790 1.00 93.06 120 ALA A CA 1
ATOM 957 C C . ALA A 1 120 ? 9.989 6.976 2.899 1.00 93.06 120 ALA A C 1
ATOM 959 O O . ALA A 1 120 ? 10.803 6.845 1.987 1.00 93.06 120 ALA A O 1
ATOM 960 N N . ARG A 1 121 ? 10.306 7.610 4.033 1.00 91.81 121 ARG A N 1
ATOM 961 C CA . ARG A 1 121 ? 11.637 8.180 4.293 1.00 91.81 121 ARG A CA 1
ATOM 962 C C . ARG A 1 121 ? 12.677 7.119 4.655 1.00 91.81 121 ARG A C 1
ATOM 964 O O . ARG A 1 121 ? 13.875 7.401 4.591 1.00 91.81 121 ARG A O 1
ATOM 971 N N . LYS A 1 122 ? 12.259 5.908 5.046 1.00 89.25 122 LYS A N 1
ATOM 972 C CA . LYS A 1 122 ? 13.193 4.832 5.390 1.00 89.25 122 LYS A CA 1
ATOM 973 C C . LYS A 1 122 ? 13.810 4.252 4.122 1.00 89.25 122 LYS A C 1
ATOM 975 O O . LYS A 1 122 ? 13.170 3.536 3.359 1.00 89.25 122 LYS A O 1
ATOM 980 N N . LYS A 1 123 ? 15.098 4.524 3.926 1.00 79.56 123 LYS A N 1
ATOM 981 C CA . LYS A 1 123 ? 15.873 3.929 2.837 1.00 79.56 123 LYS A CA 1
ATOM 982 C C . LYS A 1 123 ? 16.274 2.498 3.188 1.00 79.56 123 LYS A C 1
ATOM 984 O O . LYS A 1 123 ? 16.747 2.221 4.286 1.00 79.56 123 LYS A O 1
ATOM 989 N N . SER A 1 124 ? 16.127 1.601 2.221 1.00 84.19 124 SER A N 1
ATOM 990 C CA . SER A 1 124 ? 16.577 0.212 2.303 1.00 84.19 124 SER A CA 1
ATOM 991 C C . SER A 1 124 ? 17.251 -0.158 0.989 1.00 84.19 124 SER A C 1
ATOM 993 O O . SER A 1 124 ? 16.618 -0.128 -0.067 1.00 84.19 124 SER A O 1
ATOM 995 N N . ASN A 1 125 ? 18.519 -0.563 1.058 1.00 85.12 125 ASN A N 1
ATOM 996 C CA . ASN A 1 125 ? 19.286 -1.041 -0.101 1.00 85.12 125 ASN A CA 1
ATOM 997 C C . ASN A 1 125 ? 19.023 -2.530 -0.399 1.00 85.12 125 ASN A C 1
ATOM 999 O O . ASN A 1 125 ? 19.705 -3.154 -1.214 1.00 85.12 125 ASN A O 1
ATOM 1003 N N . SER A 1 126 ? 18.053 -3.136 0.291 1.00 91.56 126 SER A N 1
ATOM 1004 C CA . SER A 1 126 ? 17.702 -4.538 0.117 1.00 91.56 126 SER A CA 1
ATOM 1005 C C . SER A 1 126 ? 17.130 -4.793 -1.274 1.00 91.56 126 SER A C 1
ATOM 1007 O O . SER A 1 126 ? 16.118 -4.222 -1.675 1.00 91.56 126 SER A O 1
ATOM 1009 N N . LYS A 1 127 ? 17.725 -5.755 -1.984 1.00 93.44 127 LYS A N 1
ATOM 1010 C CA . LYS A 1 127 ? 17.191 -6.279 -3.251 1.00 93.44 127 LYS A CA 1
ATOM 1011 C C . LYS A 1 127 ? 16.121 -7.367 -3.054 1.00 93.44 127 LYS A C 1
ATOM 1013 O O . LYS A 1 127 ? 15.710 -7.992 -4.027 1.00 93.44 127 LYS A O 1
ATOM 1018 N N . ARG A 1 128 ? 15.702 -7.654 -1.809 1.00 96.25 128 ARG A N 1
ATOM 1019 C CA . ARG A 1 128 ? 14.742 -8.737 -1.503 1.00 96.25 128 ARG A CA 1
ATOM 1020 C C . ARG A 1 128 ? 13.394 -8.507 -2.179 1.00 96.25 128 ARG A C 1
ATOM 1022 O O . ARG A 1 128 ? 12.895 -9.437 -2.798 1.00 96.25 128 ARG A O 1
ATOM 1029 N N . PHE A 1 129 ? 12.878 -7.279 -2.117 1.00 95.94 129 PHE A N 1
ATOM 1030 C CA . PHE A 1 129 ? 11.622 -6.913 -2.770 1.00 95.94 129 PHE A CA 1
ATOM 1031 C C . PHE A 1 129 ? 11.635 -7.267 -4.261 1.00 95.94 129 PHE A C 1
ATOM 1033 O O . PHE A 1 129 ? 10.807 -8.053 -4.706 1.00 95.94 129 PHE A O 1
ATOM 1040 N N . PHE A 1 130 ? 12.617 -6.762 -5.014 1.00 95.06 130 PHE A N 1
ATOM 1041 C CA . PHE A 1 130 ? 12.682 -6.975 -6.463 1.00 95.06 130 PHE A CA 1
ATOM 1042 C C . PHE A 1 130 ? 12.756 -8.459 -6.837 1.00 95.06 130 PHE A C 1
ATOM 1044 O O . PHE A 1 130 ? 12.095 -8.880 -7.780 1.00 95.06 130 PHE A O 1
ATOM 1051 N N . ARG A 1 131 ? 13.495 -9.270 -6.066 1.00 96.25 131 ARG A N 1
ATOM 1052 C CA . ARG A 1 131 ? 13.556 -10.724 -6.287 1.00 96.25 131 ARG A CA 1
ATOM 1053 C C . ARG A 1 131 ? 12.226 -11.427 -6.046 1.00 96.25 131 ARG A C 1
ATOM 1055 O O . ARG A 1 131 ? 11.940 -12.404 -6.724 1.00 96.25 131 ARG A O 1
ATOM 1062 N N . GLU A 1 132 ? 11.448 -10.991 -5.060 1.00 96.81 132 GLU A N 1
ATOM 1063 C CA . GLU A 1 132 ? 10.119 -11.559 -4.826 1.00 96.81 132 GLU A CA 1
ATOM 1064 C C . GLU A 1 132 ? 9.113 -11.073 -5.871 1.00 96.81 132 GLU A C 1
ATOM 1066 O O . GLU A 1 132 ? 8.300 -11.866 -6.334 1.00 96.81 132 GLU A O 1
ATOM 1071 N N . TYR A 1 133 ? 9.194 -9.804 -6.279 1.00 94.44 133 TYR A N 1
ATOM 1072 C CA . TYR A 1 133 ? 8.292 -9.215 -7.269 1.00 94.44 133 TYR A CA 1
ATOM 1073 C C . TYR A 1 133 ? 8.475 -9.832 -8.660 1.00 94.44 133 TYR A C 1
ATOM 1075 O O . TYR A 1 133 ? 7.500 -10.154 -9.324 1.00 94.44 133 TYR A O 1
ATOM 1083 N N . GLN A 1 134 ? 9.716 -10.109 -9.070 1.00 92.81 134 GLN A N 1
ATOM 1084 C CA . GLN A 1 134 ? 10.010 -10.781 -10.343 1.00 92.81 134 GLN A CA 1
ATOM 1085 C C . GLN A 1 134 ? 9.382 -12.175 -10.487 1.00 92.81 134 GLN A C 1
ATOM 1087 O O . GLN A 1 134 ? 9.290 -12.670 -11.599 1.00 92.81 134 GLN A O 1
ATOM 1092 N N . LYS A 1 135 ? 8.980 -12.832 -9.391 1.00 93.81 135 LYS A N 1
ATOM 1093 C CA . LYS A 1 135 ? 8.361 -14.170 -9.437 1.00 93.81 135 LYS A CA 1
ATOM 1094 C C . LYS A 1 135 ? 6.870 -14.139 -9.771 1.00 93.81 135 LYS A C 1
ATOM 1096 O O . LYS A 1 135 ? 6.291 -15.198 -9.988 1.00 93.81 135 LYS A O 1
ATOM 1101 N N . ILE A 1 136 ? 6.249 -12.964 -9.687 1.00 88.56 136 ILE A N 1
ATOM 1102 C CA . ILE A 1 136 ? 4.808 -12.769 -9.897 1.00 88.56 136 ILE A CA 1
ATOM 1103 C C . ILE A 1 136 ? 4.504 -11.867 -11.097 1.00 88.56 136 ILE A C 1
ATOM 1105 O O . ILE A 1 136 ? 3.335 -11.605 -11.357 1.00 88.56 136 ILE A O 1
ATOM 1109 N N . LYS A 1 137 ? 5.549 -11.386 -11.774 1.00 71.38 137 LYS A N 1
ATOM 1110 C CA . LYS A 1 137 ? 5.477 -10.751 -13.086 1.00 71.38 137 LYS A CA 1
ATOM 1111 C C . LYS A 1 137 ? 5.668 -11.829 -14.146 1.00 71.38 137 LYS A C 1
ATOM 1113 O O . LYS A 1 137 ? 4.994 -11.740 -15.188 1.00 71.38 137 LYS A O 1
#

Organism: NCBI:txid1434701

pLDDT: mean 86.47, std 16.52, range [34.06, 98.19]

Foldseek 3Di:
DPPPVVVVVQVVVVVLVVQAPDKDKDFDPPAQCLLVVLCCVPVNAAPDWYQDPVRWIKGKHWQDPLDVPDPWGKIKIKTWDQDPVGTMIIIFIAIPVSHGCCDPPRPNNVVVNVSSVVSSPDDDPDCPSVVVVVVVD

Radius of gyration: 14.66 Å; chains: 1; bounding box: 35×40×40 Å

Secondary structure (DSSP, 8-state):
--HHHHHHHHHHHHHHHHH----EEEEESS-TTHHHHHHHHHH-S-SEEEE-TTS-EEEEEEEE--SSSSS--EEEEEEEEEETTEEEEEEEEEETTS-BTTSTT-TTHHHHHHHHHHHHT------HHHHHHTTT-